Protein AF-A0A640YB71-F1 (afdb_monomer)

Sequence (95 aa):
MSPGPGVAGLGIDLIEIDRVERALERRPRLAGRLFRPGELA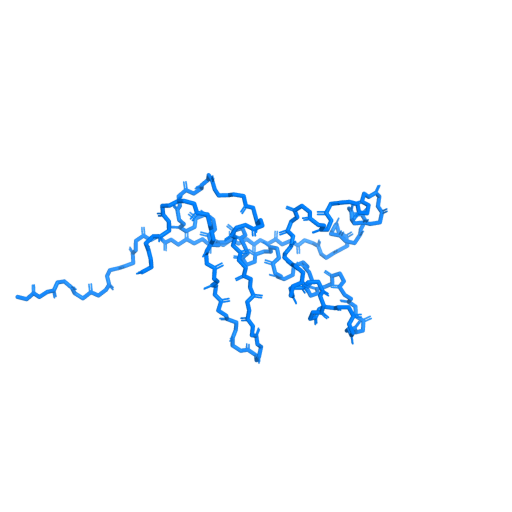ACAGRARPARHLAARFAAKEAAIKALGGGFPPRDVEVVGSPAPRLRLHGRGVFV

Mean predicted aligned error: 5.05 Å

Structure (mmCIF, N/CA/C/O backbone):
data_AF-A0A640YB71-F1
#
_entry.id   AF-A0A640YB71-F1
#
loop_
_atom_site.group_PDB
_atom_site.id
_atom_site.type_symbol
_atom_site.label_atom_id
_atom_site.label_alt_id
_atom_site.label_comp_id
_atom_site.label_asym_id
_atom_site.label_entity_id
_atom_site.label_seq_id
_atom_site.pdbx_PDB_ins_code
_atom_site.Cartn_x
_atom_site.Cartn_y
_atom_site.Cartn_z
_atom_site.occupancy
_atom_site.B_iso_or_equiv
_atom_site.auth_seq_id
_atom_site.auth_comp_id
_atom_site.auth_asym_id
_atom_site.auth_atom_id
_atom_site.pdbx_PDB_model_num
ATOM 1 N N . MET A 1 1 ? 20.908 -18.762 -27.577 1.00 47.19 1 MET A N 1
ATOM 2 C CA . MET A 1 1 ? 20.824 -18.564 -26.115 1.00 47.19 1 MET A CA 1
ATOM 3 C C . MET A 1 1 ? 19.756 -17.518 -25.865 1.00 47.19 1 MET A C 1
ATOM 5 O O . MET A 1 1 ? 19.963 -16.378 -26.258 1.00 47.19 1 MET A O 1
ATOM 9 N N . SER A 1 2 ? 18.602 -17.890 -25.312 1.00 51.53 2 SER A N 1
ATOM 10 C CA . SER A 1 2 ? 17.656 -16.884 -24.814 1.00 51.53 2 SER A CA 1
ATOM 11 C C . SER A 1 2 ? 18.298 -16.209 -23.600 1.00 51.53 2 SER A C 1
ATOM 13 O O . SER A 1 2 ? 18.867 -16.934 -22.778 1.00 51.53 2 SER A O 1
ATOM 15 N N . PRO A 1 3 ? 18.283 -14.871 -23.477 1.00 59.19 3 PRO A N 1
ATOM 16 C CA . PRO A 1 3 ? 18.763 -14.233 -22.262 1.00 59.19 3 PRO A CA 1
ATOM 17 C C . PRO A 1 3 ? 17.975 -14.816 -21.082 1.00 59.19 3 PRO A C 1
ATOM 19 O O . PRO A 1 3 ? 16.748 -14.917 -21.143 1.00 59.19 3 PRO A O 1
ATOM 22 N N . GLY A 1 4 ? 18.680 -15.267 -20.040 1.00 61.12 4 GLY A N 1
ATOM 23 C CA . GLY A 1 4 ? 18.038 -15.615 -18.771 1.00 61.12 4 GLY A CA 1
ATOM 24 C C . GLY A 1 4 ? 17.243 -14.411 -18.251 1.00 61.12 4 GLY A C 1
ATOM 25 O O . GLY A 1 4 ? 17.528 -13.287 -18.672 1.00 61.12 4 GLY A O 1
ATOM 26 N N . PRO A 1 5 ? 16.239 -14.608 -17.380 1.00 67.31 5 PRO A N 1
ATOM 27 C CA . PRO A 1 5 ? 15.388 -13.513 -16.931 1.00 67.31 5 PRO A CA 1
ATOM 28 C C . PRO A 1 5 ? 16.252 -12.434 -16.269 1.00 67.31 5 PRO A C 1
ATOM 30 O O . PRO A 1 5 ? 16.784 -12.622 -15.176 1.00 67.31 5 PRO A O 1
ATOM 33 N N . GLY A 1 6 ? 16.448 -11.326 -16.980 1.00 80.25 6 GLY A N 1
ATOM 34 C CA . GLY A 1 6 ? 17.181 -10.171 -16.487 1.00 80.25 6 GLY A CA 1
ATOM 35 C C . GLY A 1 6 ? 16.335 -9.405 -15.478 1.00 80.25 6 GLY A C 1
ATOM 36 O O . GLY A 1 6 ? 15.109 -9.363 -15.576 1.00 80.25 6 GLY A O 1
ATOM 37 N N . VAL A 1 7 ? 16.987 -8.776 -14.504 1.00 87.25 7 VAL A N 1
ATOM 38 C CA . VAL A 1 7 ? 16.310 -7.865 -13.576 1.00 87.25 7 VAL A CA 1
ATOM 39 C C . VAL A 1 7 ? 16.098 -6.530 -14.290 1.00 87.25 7 VAL A C 1
ATOM 41 O O . VAL A 1 7 ? 17.059 -5.814 -14.550 1.00 87.25 7 VAL A O 1
ATOM 44 N N . ALA A 1 8 ? 14.844 -6.205 -14.617 1.00 88.56 8 ALA A N 1
ATOM 45 C CA . ALA A 1 8 ? 14.489 -4.960 -15.308 1.00 88.56 8 ALA A CA 1
ATOM 46 C C . ALA A 1 8 ? 14.457 -3.729 -14.380 1.00 88.56 8 ALA A C 1
ATOM 48 O O . ALA A 1 8 ? 14.605 -2.603 -14.847 1.00 88.56 8 ALA A O 1
ATOM 49 N N . GLY A 1 9 ? 14.283 -3.932 -13.070 1.00 93.00 9 GLY A N 1
ATOM 50 C CA . GLY A 1 9 ? 14.228 -2.857 -12.083 1.00 93.00 9 GLY A CA 1
ATOM 51 C C . GLY A 1 9 ? 14.124 -3.366 -10.646 1.00 93.00 9 GLY A C 1
ATOM 52 O O . GLY A 1 9 ? 13.813 -4.533 -10.401 1.00 93.00 9 GLY A O 1
ATOM 53 N N . LEU A 1 10 ? 14.395 -2.476 -9.690 1.00 96.00 10 LEU A N 1
ATOM 54 C CA . LEU A 1 10 ? 14.321 -2.724 -8.249 1.00 96.00 10 LEU A CA 1
ATOM 55 C C . LEU A 1 10 ? 13.583 -1.566 -7.574 1.00 96.00 10 LEU A C 1
ATOM 57 O O . LEU A 1 10 ? 13.768 -0.409 -7.945 1.00 96.00 10 LEU A O 1
ATOM 61 N N . GLY A 1 11 ? 12.791 -1.865 -6.546 1.00 96.62 11 GLY A N 1
ATOM 62 C CA . GLY A 1 11 ? 12.133 -0.843 -5.746 1.00 96.62 11 GLY A CA 1
ATOM 63 C C . GLY A 1 11 ? 12.020 -1.232 -4.280 1.00 96.62 11 GLY A C 1
ATOM 64 O O . GLY A 1 11 ? 11.858 -2.400 -3.931 1.00 96.62 11 GLY A O 1
ATOM 65 N N . ILE A 1 12 ? 12.122 -0.218 -3.424 1.00 97.94 12 ILE A N 1
ATOM 66 C CA . ILE A 1 12 ? 12.004 -0.318 -1.971 1.00 97.94 12 ILE A CA 1
ATOM 67 C C . ILE A 1 12 ? 11.103 0.807 -1.468 1.00 97.94 12 ILE A C 1
ATOM 69 O O . ILE A 1 12 ? 11.107 1.920 -2.006 1.00 97.94 12 ILE A O 1
ATOM 73 N N . ASP A 1 13 ? 10.321 0.522 -0.435 1.00 98.00 13 ASP A N 1
ATOM 74 C CA . ASP A 1 13 ? 9.506 1.521 0.238 1.00 98.00 13 ASP A CA 1
ATOM 75 C C . ASP A 1 13 ? 9.414 1.231 1.737 1.00 98.00 13 ASP A C 1
ATOM 77 O O . ASP A 1 13 ? 9.411 0.073 2.160 1.00 98.00 13 ASP A O 1
ATOM 81 N N . LEU A 1 14 ? 9.357 2.299 2.529 1.00 97.81 14 LEU A N 1
ATOM 82 C CA . LEU A 1 14 ? 9.203 2.250 3.976 1.00 97.81 14 LEU A CA 1
ATOM 83 C C . LEU A 1 14 ? 8.027 3.136 4.364 1.00 97.81 14 LEU A C 1
ATOM 85 O O . LEU A 1 14 ? 7.955 4.298 3.961 1.00 97.81 14 LEU A O 1
ATOM 89 N N . ILE A 1 15 ? 7.144 2.606 5.208 1.00 96.44 15 ILE A N 1
ATOM 90 C CA . ILE A 1 15 ? 5.976 3.341 5.671 1.00 96.44 15 ILE A CA 1
ATOM 91 C C . ILE A 1 15 ? 5.764 3.203 7.175 1.00 96.44 15 ILE A C 1
ATOM 93 O O . ILE A 1 15 ? 5.885 2.126 7.758 1.00 96.44 15 ILE A O 1
ATOM 97 N N . GLU A 1 16 ? 5.397 4.317 7.797 1.00 98.00 16 GLU A N 1
ATOM 98 C CA . GLU A 1 16 ? 4.956 4.371 9.185 1.00 98.00 16 GLU A CA 1
ATOM 99 C C . GLU A 1 16 ? 3.500 3.894 9.280 1.00 98.00 16 GLU A C 1
ATOM 101 O O . GLU A 1 16 ? 2.607 4.452 8.634 1.00 98.00 16 GLU A O 1
ATOM 106 N N . ILE A 1 17 ? 3.245 2.869 10.098 1.00 98.00 17 ILE A N 1
ATOM 107 C CA . ILE A 1 17 ? 1.901 2.293 10.265 1.00 98.00 17 ILE A CA 1
ATOM 108 C C . ILE A 1 17 ? 0.921 3.354 10.778 1.00 98.00 17 ILE A C 1
ATOM 110 O O . ILE A 1 17 ? -0.176 3.487 10.236 1.00 98.00 17 ILE A O 1
ATOM 114 N N . ASP A 1 18 ? 1.335 4.149 11.763 1.00 97.62 18 ASP A N 1
ATOM 115 C CA . ASP A 1 18 ? 0.464 5.140 12.398 1.00 97.62 18 ASP A CA 1
ATOM 116 C C . ASP A 1 18 ? 0.090 6.263 11.418 1.00 97.62 18 ASP A C 1
ATOM 118 O O . ASP A 1 18 ? -1.010 6.812 11.466 1.00 97.62 18 ASP A O 1
ATOM 122 N N . ARG A 1 19 ? 0.962 6.571 10.447 1.00 96.88 19 ARG A N 1
ATOM 123 C CA . ARG A 1 19 ? 0.641 7.502 9.357 1.00 96.88 19 ARG A CA 1
ATOM 124 C C . ARG A 1 19 ? -0.471 6.959 8.460 1.00 96.88 19 ARG A C 1
ATOM 126 O O . ARG A 1 19 ? -1.320 7.740 8.028 1.00 96.88 19 ARG A O 1
ATOM 133 N N . VAL A 1 20 ? -0.471 5.657 8.169 1.00 96.75 20 VAL A N 1
ATOM 134 C CA . VAL A 1 20 ? -1.537 5.005 7.388 1.00 96.75 20 VAL A CA 1
ATOM 135 C C . VAL A 1 20 ? -2.840 5.006 8.172 1.00 96.75 20 VAL A C 1
ATOM 137 O O . VAL A 1 20 ? -3.868 5.390 7.623 1.00 96.75 20 VAL A O 1
ATOM 140 N N . GLU A 1 21 ? -2.789 4.650 9.452 1.00 96.44 21 GLU A N 1
ATOM 141 C CA . GLU A 1 21 ? -3.943 4.646 10.355 1.00 96.44 21 GLU A CA 1
ATOM 142 C C . GLU A 1 21 ? -4.615 6.027 10.404 1.00 96.44 21 GLU A C 1
ATOM 144 O O . GLU A 1 21 ? -5.743 6.174 9.926 1.00 96.44 21 GLU A O 1
ATOM 149 N N . ARG A 1 22 ? -3.862 7.075 10.775 1.00 97.88 22 ARG A N 1
ATOM 150 C CA . ARG A 1 22 ? -4.347 8.468 10.783 1.00 97.88 22 ARG A CA 1
ATOM 151 C C . ARG A 1 22 ? -4.884 8.917 9.421 1.00 97.88 22 ARG A C 1
ATOM 153 O O . ARG A 1 22 ? -5.836 9.694 9.329 1.00 97.88 22 ARG A O 1
ATOM 160 N N . ALA A 1 23 ? -4.254 8.488 8.325 1.00 97.31 23 ALA A N 1
ATOM 161 C CA . ALA A 1 23 ? -4.684 8.865 6.981 1.00 97.31 23 ALA A CA 1
ATOM 162 C C . ALA A 1 23 ? -6.017 8.220 6.578 1.00 97.31 23 ALA A C 1
ATOM 164 O O . ALA A 1 23 ? -6.804 8.880 5.891 1.00 97.31 23 ALA A O 1
ATOM 165 N N . LEU A 1 24 ? -6.248 6.965 6.973 1.00 95.81 24 LEU A N 1
ATOM 166 C CA . LEU A 1 24 ? -7.480 6.228 6.695 1.00 95.81 24 LEU A CA 1
ATOM 167 C C . LEU A 1 24 ? -8.630 6.703 7.586 1.00 95.81 24 LEU A C 1
ATOM 169 O O . LEU A 1 24 ? -9.732 6.888 7.076 1.00 95.81 24 LEU A O 1
ATOM 173 N N . GLU A 1 25 ? -8.361 6.997 8.858 1.00 95.88 25 GLU A N 1
ATOM 174 C CA . GLU A 1 25 ? -9.329 7.604 9.781 1.00 95.88 25 GLU A CA 1
ATOM 175 C C . GLU A 1 25 ? -9.796 8.972 9.278 1.00 95.88 25 GLU A C 1
ATOM 177 O O . GLU A 1 25 ? -10.990 9.221 9.123 1.00 95.88 25 GLU A O 1
ATOM 182 N N . ARG A 1 26 ? -8.847 9.850 8.926 1.00 98.06 26 ARG A N 1
ATOM 183 C CA . ARG A 1 26 ? -9.153 11.200 8.431 1.00 98.06 26 ARG A CA 1
ATOM 184 C C . ARG A 1 26 ? -9.866 11.193 7.078 1.00 98.06 26 ARG A C 1
ATOM 186 O O . ARG A 1 26 ? -10.567 12.147 6.745 1.00 98.06 26 ARG A O 1
ATOM 193 N N . ARG A 1 27 ? -9.637 10.175 6.241 1.00 97.62 27 ARG A N 1
ATOM 194 C CA . ARG A 1 27 ? -10.191 10.089 4.879 1.00 97.62 27 ARG A CA 1
ATOM 195 C C . ARG A 1 27 ? -10.667 8.665 4.576 1.00 97.62 27 ARG A C 1
ATOM 197 O O . ARG A 1 27 ? -10.002 7.970 3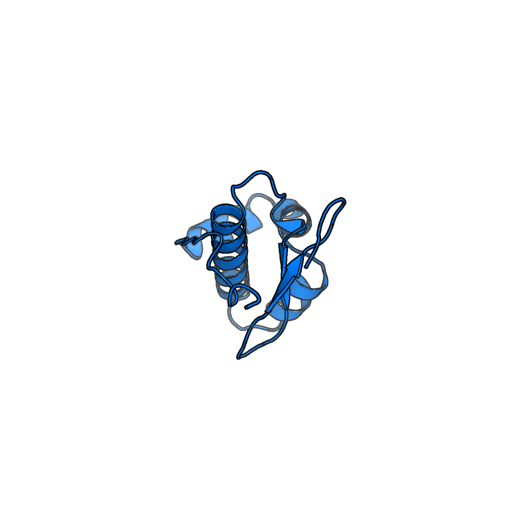.808 1.00 97.62 27 ARG A O 1
ATOM 204 N N . PRO A 1 28 ? -11.855 8.250 5.044 1.00 92.19 28 PRO A N 1
ATOM 205 C CA . PRO A 1 28 ? -12.331 6.871 4.877 1.00 92.19 28 PRO A CA 1
ATOM 206 C C . PRO A 1 28 ? -12.392 6.398 3.414 1.00 92.19 28 PRO A C 1
ATOM 208 O O . PRO A 1 28 ? -12.070 5.255 3.094 1.00 92.19 28 PRO A O 1
ATOM 211 N N . ARG A 1 29 ? -12.708 7.307 2.477 1.00 95.94 29 ARG A N 1
ATOM 212 C CA . ARG A 1 29 ? -12.736 7.017 1.028 1.00 95.94 29 ARG A CA 1
ATOM 213 C C . ARG A 1 29 ? -11.356 6.710 0.429 1.00 95.94 29 ARG A C 1
ATOM 215 O O . ARG A 1 29 ? -11.282 6.198 -0.685 1.00 95.94 29 ARG A O 1
ATOM 222 N N . LEU A 1 30 ? -10.265 7.025 1.132 1.00 97.00 30 LEU A N 1
ATOM 223 C CA . LEU A 1 30 ? -8.902 6.754 0.673 1.00 97.00 30 LEU A CA 1
ATOM 224 C C . LEU A 1 30 ? -8.655 5.252 0.516 1.00 97.00 30 LEU A C 1
ATOM 226 O O . LEU A 1 30 ? -8.022 4.852 -0.457 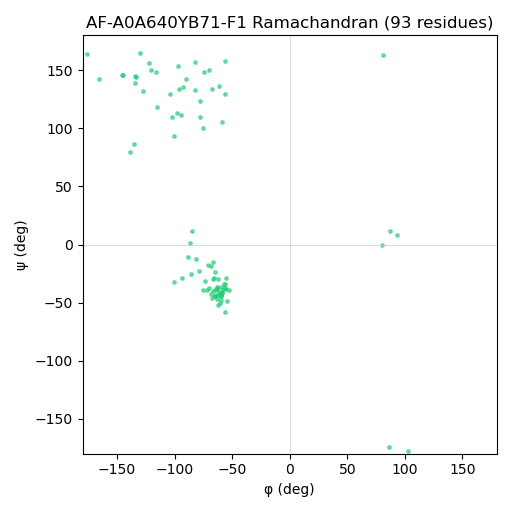1.00 97.00 30 LEU A O 1
ATOM 230 N N . ALA A 1 31 ? -9.209 4.422 1.405 1.00 96.44 31 ALA A N 1
ATOM 231 C CA . ALA A 1 31 ? -9.035 2.973 1.351 1.00 96.44 31 ALA A CA 1
ATOM 232 C C . ALA A 1 31 ? -9.444 2.399 -0.019 1.00 96.44 31 ALA A C 1
ATOM 234 O O . ALA A 1 31 ? -8.660 1.705 -0.662 1.00 96.44 31 ALA A O 1
ATOM 235 N N . GLY A 1 32 ? -10.625 2.775 -0.521 1.00 96.38 32 GLY A N 1
ATOM 236 C CA . GLY A 1 32 ? -11.124 2.319 -1.823 1.00 96.38 32 GLY A CA 1
ATOM 237 C C . GLY A 1 32 ? -10.351 2.862 -3.032 1.00 96.38 32 GLY A C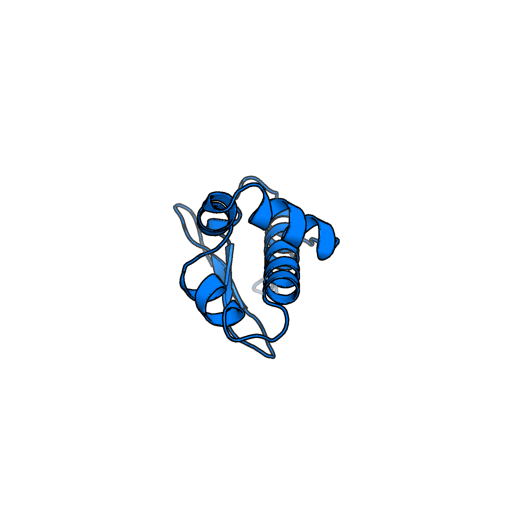 1
ATOM 238 O O . GLY A 1 32 ? -10.441 2.289 -4.117 1.00 96.38 32 GLY A O 1
ATOM 239 N N . ARG A 1 33 ? -9.577 3.944 -2.855 1.00 96.44 33 ARG A N 1
ATOM 240 C CA . ARG A 1 33 ? -8.697 4.513 -3.891 1.00 96.44 33 ARG A CA 1
ATOM 241 C C . ARG A 1 33 ? -7.323 3.849 -3.942 1.00 96.44 33 ARG A C 1
ATOM 243 O O . ARG A 1 33 ? -6.697 3.905 -4.992 1.00 96.44 33 ARG A O 1
ATOM 250 N N . LEU A 1 34 ? -6.851 3.267 -2.838 1.00 97.38 34 LEU A N 1
ATOM 251 C CA . LEU A 1 34 ? -5.513 2.665 -2.735 1.00 97.38 34 LEU A CA 1
ATOM 252 C C . LEU A 1 34 ? -5.531 1.137 -2.861 1.00 97.38 34 LEU A C 1
ATOM 254 O O . LEU A 1 34 ? -4.587 0.538 -3.379 1.00 97.38 34 LEU A O 1
ATOM 258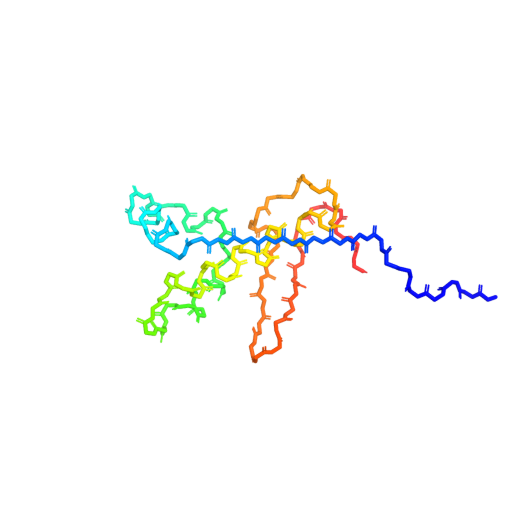 N N . PHE A 1 35 ? -6.603 0.503 -2.388 1.00 97.88 35 PHE A N 1
ATOM 259 C CA . PHE A 1 35 ? -6.694 -0.946 -2.247 1.00 97.88 35 PHE A CA 1
ATOM 260 C C . PHE A 1 35 ? -7.850 -1.518 -3.067 1.00 97.88 35 PHE A C 1
ATOM 262 O O . PHE A 1 35 ? -8.882 -0.870 -3.282 1.00 97.88 35 PHE A O 1
ATOM 269 N N . ARG A 1 36 ? -7.685 -2.762 -3.517 1.00 97.38 36 ARG A N 1
ATOM 270 C CA . ARG A 1 36 ? -8.767 -3.552 -4.106 1.00 97.38 36 ARG A CA 1
ATOM 271 C C . ARG A 1 36 ? -9.626 -4.202 -3.018 1.00 97.38 36 ARG A C 1
ATOM 273 O O . ARG A 1 36 ? -9.140 -4.421 -1.907 1.00 97.38 36 ARG A O 1
ATOM 280 N N . PRO A 1 37 ? -10.892 -4.552 -3.322 1.00 96.94 37 PRO A N 1
ATOM 281 C CA . PRO A 1 37 ? -11.790 -5.169 -2.345 1.00 96.94 37 PRO A CA 1
ATOM 282 C C . PRO A 1 37 ? -11.207 -6.415 -1.664 1.00 96.94 37 PRO A C 1
ATOM 284 O O . PRO A 1 37 ? -11.356 -6.563 -0.454 1.00 96.94 37 PRO A O 1
ATOM 287 N N . GLY A 1 38 ? -10.479 -7.263 -2.402 1.00 95.88 38 GLY A N 1
ATOM 288 C CA . GLY A 1 38 ? -9.832 -8.456 -1.843 1.00 95.88 38 GLY A CA 1
ATOM 289 C C . GLY A 1 38 ? -8.754 -8.138 -0.801 1.00 95.88 38 GLY A C 1
ATOM 290 O O . GLY A 1 38 ? -8.651 -8.820 0.218 1.00 95.88 38 GLY A O 1
ATOM 291 N N . GLU A 1 39 ? -7.991 -7.061 -0.999 1.00 97.44 39 GLU A N 1
ATOM 292 C CA . GLU A 1 39 ? -6.971 -6.607 -0.046 1.00 97.44 39 GLU A CA 1
ATOM 293 C C . GLU A 1 39 ? -7.602 -6.073 1.240 1.00 97.44 39 GLU A C 1
ATOM 295 O O . GLU A 1 39 ? -7.132 -6.384 2.334 1.00 97.44 39 GLU A O 1
ATOM 300 N N . LEU A 1 40 ? -8.684 -5.298 1.113 1.00 97.31 40 LEU A N 1
ATOM 301 C CA . LEU A 1 40 ? -9.433 -4.778 2.257 1.00 97.31 40 LEU A CA 1
ATOM 302 C C . LEU A 1 40 ? -10.050 -5.921 3.069 1.00 97.31 40 LEU A C 1
ATOM 304 O O . LEU A 1 40 ? -9.869 -5.970 4.286 1.00 97.31 40 LEU A O 1
ATOM 308 N N . ALA A 1 41 ? -10.698 -6.878 2.399 1.00 96.12 41 ALA A N 1
ATOM 309 C CA . ALA A 1 41 ? -11.296 -8.045 3.042 1.00 96.12 41 ALA A CA 1
ATOM 310 C C . ALA A 1 41 ? -10.251 -8.895 3.789 1.00 96.12 41 ALA A C 1
ATOM 312 O O . ALA A 1 41 ? -10.469 -9.280 4.936 1.00 96.12 41 ALA A O 1
ATOM 313 N N . ALA A 1 42 ? -9.077 -9.120 3.189 1.00 93.81 42 ALA A N 1
ATOM 314 C CA . ALA A 1 42 ? -7.995 -9.885 3.813 1.00 93.81 42 ALA A CA 1
ATOM 315 C C . ALA A 1 42 ? -7.400 -9.214 5.070 1.00 93.81 42 ALA A C 1
ATOM 317 O O . ALA A 1 42 ? -6.796 -9.893 5.910 1.00 93.81 42 ALA A O 1
ATOM 318 N N . CYS A 1 43 ? -7.533 -7.890 5.190 1.00 95.06 43 CYS A N 1
ATOM 319 C CA . CYS A 1 43 ? -7.050 -7.110 6.330 1.00 95.06 43 CYS A CA 1
ATOM 320 C C . CYS A 1 43 ? -8.112 -6.901 7.414 1.00 95.06 43 CYS A C 1
ATOM 322 O O . CYS A 1 43 ? -7.741 -6.769 8.578 1.00 95.06 43 CYS A O 1
ATOM 324 N N . ALA A 1 44 ? -9.399 -6.866 7.055 1.00 93.06 44 ALA A N 1
ATOM 325 C CA . ALA A 1 44 ? -10.488 -6.504 7.963 1.00 93.06 44 ALA A CA 1
ATOM 326 C C . ALA A 1 44 ? -10.589 -7.421 9.196 1.00 93.06 44 ALA A C 1
ATOM 328 O O . ALA A 1 44 ? -10.845 -6.939 10.291 1.00 93.06 44 ALA A O 1
ATOM 329 N N . GLY A 1 45 ? -10.323 -8.724 9.043 1.00 87.50 45 GLY A N 1
ATOM 330 C CA . GLY A 1 45 ? -10.366 -9.700 10.143 1.00 87.50 45 GLY A CA 1
ATOM 331 C C . GLY A 1 45 ? -9.087 -9.800 10.986 1.00 87.50 45 GLY A C 1
ATOM 332 O O . GLY A 1 45 ? -8.913 -10.774 11.715 1.00 87.50 45 GLY A O 1
ATOM 333 N N . ARG A 1 46 ? -8.134 -8.872 10.843 1.00 91.69 46 ARG A N 1
ATOM 334 C CA . ARG A 1 46 ? -6.852 -8.911 11.566 1.00 91.69 46 ARG A CA 1
ATOM 335 C C . ARG A 1 46 ? -6.891 -8.034 12.811 1.00 91.69 46 ARG A C 1
ATOM 337 O O . ARG A 1 46 ? -7.567 -7.018 12.823 1.00 91.69 46 ARG A O 1
ATOM 344 N N . ALA A 1 47 ? -6.074 -8.378 13.809 1.00 92.19 47 ALA A N 1
ATOM 345 C CA . ALA A 1 47 ? -5.994 -7.639 15.073 1.00 92.19 47 ALA A CA 1
ATOM 346 C C . ALA A 1 47 ? -5.661 -6.144 14.894 1.00 92.19 47 ALA A C 1
ATOM 348 O O . ALA A 1 47 ? -6.163 -5.312 15.639 1.00 92.19 47 ALA A O 1
ATOM 349 N N . ARG A 1 48 ? -4.839 -5.791 13.892 1.00 94.00 48 ARG A N 1
ATOM 350 C CA . ARG A 1 48 ? -4.548 -4.393 13.530 1.00 94.00 48 ARG A CA 1
ATOM 351 C C . ARG A 1 48 ? -4.596 -4.205 12.010 1.00 94.00 48 ARG A C 1
ATOM 353 O O . ARG A 1 48 ? -3.550 -4.300 11.360 1.00 94.00 48 ARG A O 1
ATOM 360 N N . PRO A 1 49 ? -5.775 -3.945 11.412 1.00 95.38 49 PRO A N 1
ATOM 361 C CA . PRO A 1 49 ? -5.932 -3.862 9.958 1.00 95.38 49 PRO A CA 1
ATOM 362 C C . PRO A 1 49 ? -4.991 -2.840 9.304 1.00 95.38 49 PRO A C 1
ATOM 364 O O . PRO A 1 49 ? -4.400 -3.132 8.263 1.00 95.38 49 PRO A O 1
ATOM 367 N N . ALA A 1 50 ? -4.762 -1.691 9.953 1.00 95.44 50 ALA A N 1
ATOM 368 C CA . ALA A 1 50 ? -3.866 -0.642 9.463 1.00 95.44 50 ALA A CA 1
ATOM 369 C C . ALA A 1 50 ? -2.425 -1.134 9.236 1.00 95.44 50 ALA A C 1
ATOM 371 O O . ALA A 1 50 ? -1.826 -0.799 8.218 1.00 95.44 50 ALA A O 1
ATOM 372 N N . ARG A 1 51 ? -1.887 -2.007 10.102 1.00 97.06 51 ARG A N 1
ATOM 373 C CA . ARG A 1 51 ? -0.551 -2.614 9.925 1.00 97.06 51 ARG A CA 1
ATOM 374 C C . ARG A 1 51 ? -0.469 -3.446 8.645 1.00 97.06 51 ARG A C 1
ATOM 376 O O . ARG A 1 51 ? 0.513 -3.372 7.912 1.00 97.06 51 ARG A O 1
ATOM 383 N N . HIS A 1 52 ? -1.501 -4.238 8.369 1.00 96.69 52 HIS A N 1
ATOM 384 C CA . HIS A 1 52 ? -1.545 -5.094 7.183 1.00 96.69 52 HIS A CA 1
ATOM 3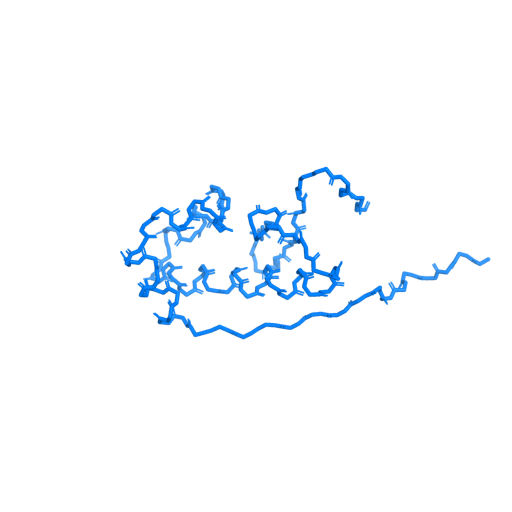85 C C . HIS A 1 52 ? -1.794 -4.303 5.895 1.00 96.69 52 HIS A C 1
ATOM 387 O O . HIS A 1 52 ? -1.300 -4.696 4.836 1.00 96.69 52 HIS A O 1
ATOM 393 N N . LEU A 1 53 ? -2.536 -3.197 5.977 1.00 97.56 53 LEU A N 1
ATOM 394 C CA . LEU A 1 53 ? -2.723 -2.263 4.867 1.00 97.56 53 LEU A CA 1
ATOM 395 C C . LEU A 1 53 ? -1.452 -1.456 4.591 1.00 97.56 53 LEU A C 1
ATOM 397 O O . LEU A 1 53 ? -1.093 -1.291 3.430 1.00 97.56 53 LEU A O 1
ATOM 401 N N . ALA A 1 54 ? -0.730 -1.035 5.630 1.00 97.94 54 ALA A N 1
ATOM 402 C CA . ALA A 1 54 ? 0.559 -0.364 5.504 1.00 97.94 54 ALA A CA 1
ATOM 403 C C . ALA A 1 54 ? 1.584 -1.248 4.778 1.00 97.94 54 ALA A C 1
ATOM 405 O O . ALA A 1 54 ? 2.174 -0.815 3.794 1.00 97.94 54 ALA A O 1
ATOM 406 N N . ALA A 1 55 ? 1.716 -2.519 5.175 1.00 97.12 55 ALA A N 1
ATOM 407 C CA . ALA A 1 55 ? 2.602 -3.467 4.494 1.00 97.12 55 ALA A CA 1
ATOM 408 C C . ALA A 1 55 ? 2.245 -3.651 3.006 1.00 97.12 55 ALA A C 1
ATOM 410 O O . ALA A 1 55 ? 3.127 -3.689 2.151 1.00 97.12 55 ALA A O 1
ATOM 411 N N . ARG A 1 56 ? 0.948 -3.726 2.677 1.00 97.81 56 ARG A N 1
ATO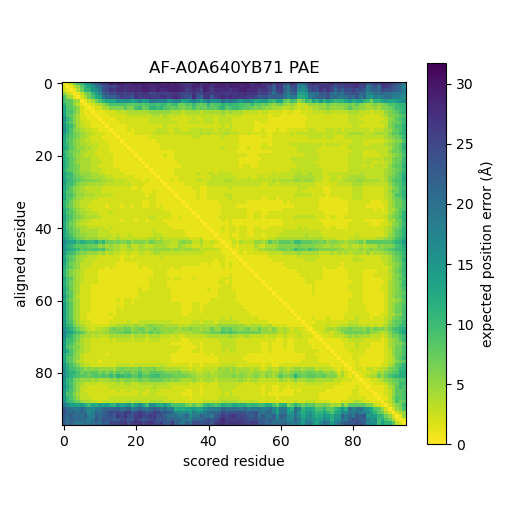M 412 C CA . ARG A 1 56 ? 0.493 -3.812 1.280 1.00 97.81 56 ARG A CA 1
ATOM 413 C C . ARG A 1 56 ? 0.777 -2.538 0.505 1.00 97.81 56 ARG A C 1
ATOM 415 O O . ARG A 1 56 ? 1.169 -2.619 -0.650 1.00 97.81 56 ARG A O 1
ATOM 422 N N . PHE A 1 57 ? 0.589 -1.378 1.124 1.00 98.25 57 PHE A N 1
ATOM 423 C CA . PHE A 1 57 ? 0.888 -0.107 0.483 1.00 98.25 57 PHE A CA 1
ATOM 424 C C . PHE A 1 57 ? 2.385 0.043 0.195 1.00 98.25 57 PHE A C 1
ATOM 426 O O . PHE A 1 57 ? 2.741 0.358 -0.933 1.00 98.25 57 PHE A O 1
ATOM 433 N N . ALA A 1 58 ? 3.255 -0.314 1.143 1.00 98.31 58 ALA A N 1
ATOM 434 C CA . ALA A 1 58 ? 4.699 -0.349 0.907 1.00 98.31 58 ALA A CA 1
ATOM 435 C C . ALA A 1 58 ? 5.077 -1.315 -0.231 1.00 98.31 58 ALA A C 1
ATOM 437 O O . ALA A 1 58 ? 5.870 -0.970 -1.101 1.00 98.31 58 ALA A O 1
ATOM 438 N N . ALA A 1 59 ? 4.467 -2.505 -0.287 1.00 98.00 59 ALA A N 1
ATOM 439 C CA . ALA A 1 59 ? 4.699 -3.447 -1.383 1.00 98.00 59 ALA A CA 1
ATOM 440 C C . ALA A 1 59 ? 4.248 -2.893 -2.749 1.00 98.00 59 ALA A C 1
ATOM 442 O O . ALA A 1 59 ? 4.934 -3.101 -3.749 1.00 98.00 59 ALA A O 1
ATOM 443 N N . LYS A 1 60 ? 3.125 -2.162 -2.796 1.00 97.94 60 LYS A N 1
ATOM 444 C CA . LYS A 1 60 ? 2.660 -1.474 -4.010 1.00 97.94 60 LYS A CA 1
ATOM 445 C C . LYS A 1 60 ? 3.664 -0.420 -4.457 1.00 97.94 60 LYS A C 1
ATOM 447 O O . LYS A 1 60 ? 4.099 -0.462 -5.597 1.00 97.94 60 LYS A O 1
ATOM 452 N N . GLU A 1 61 ? 4.074 0.476 -3.568 1.00 98.06 61 GLU A N 1
ATOM 453 C CA . GLU A 1 61 ? 5.038 1.539 -3.881 1.00 98.06 61 GLU A CA 1
ATOM 454 C C . GLU A 1 61 ? 6.401 0.972 -4.309 1.00 98.06 61 GLU A C 1
ATOM 456 O O . GLU A 1 61 ? 6.986 1.432 -5.289 1.00 98.06 61 GLU A O 1
ATOM 461 N N . ALA A 1 62 ? 6.883 -0.081 -3.641 1.00 98.38 62 ALA A N 1
ATOM 462 C CA . ALA A 1 62 ? 8.099 -0.786 -4.038 1.00 98.38 62 ALA A CA 1
ATOM 463 C C . ALA A 1 62 ? 7.981 -1.363 -5.461 1.00 98.38 62 ALA A C 1
ATOM 465 O O . ALA A 1 62 ? 8.883 -1.179 -6.276 1.00 98.38 62 ALA A O 1
ATOM 466 N N . ALA A 1 63 ? 6.854 -1.993 -5.798 1.00 96.94 63 ALA A N 1
ATOM 467 C CA . ALA A 1 63 ? 6.610 -2.497 -7.147 1.00 96.94 63 ALA A CA 1
ATOM 468 C C . ALA A 1 63 ? 6.528 -1.371 -8.186 1.00 96.94 63 ALA A C 1
ATOM 470 O O . ALA A 1 63 ? 7.146 -1.462 -9.240 1.00 96.94 63 ALA A O 1
ATOM 471 N N . ILE A 1 64 ? 5.813 -0.286 -7.879 1.00 96.19 64 ILE A N 1
ATOM 472 C CA . ILE A 1 64 ? 5.667 0.872 -8.769 1.00 96.19 64 ILE A CA 1
ATOM 473 C C . ILE A 1 64 ? 7.038 1.471 -9.095 1.00 96.19 64 ILE A C 1
ATOM 475 O O . ILE A 1 64 ? 7.307 1.773 -10.254 1.00 96.19 64 ILE A O 1
ATOM 479 N N . LYS A 1 65 ? 7.931 1.585 -8.105 1.00 95.88 65 LYS A N 1
ATOM 480 C CA . LYS A 1 65 ? 9.313 2.044 -8.317 1.00 95.88 65 LYS A CA 1
ATOM 481 C C . LYS A 1 65 ? 10.110 1.081 -9.197 1.00 95.88 65 LYS A C 1
ATOM 483 O O . LYS A 1 65 ? 10.781 1.534 -10.118 1.00 95.88 65 LYS A O 1
ATOM 488 N N . ALA A 1 66 ? 9.992 -0.229 -8.963 1.00 96.12 66 ALA A N 1
ATOM 489 C CA . ALA A 1 66 ? 10.653 -1.242 -9.789 1.00 96.12 66 ALA A CA 1
ATOM 490 C C . ALA A 1 66 ? 10.170 -1.227 -11.252 1.00 96.12 66 ALA A C 1
ATOM 492 O O . ALA A 1 66 ? 10.941 -1.545 -12.151 1.00 96.12 66 ALA A O 1
ATOM 493 N N . LEU A 1 67 ? 8.913 -0.836 -11.488 1.00 92.81 67 LEU A N 1
ATOM 494 C CA . LEU A 1 67 ? 8.290 -0.743 -12.812 1.00 92.81 67 LEU A CA 1
ATOM 495 C C . LEU A 1 67 ? 8.524 0.608 -13.519 1.00 92.81 67 LEU A C 1
ATOM 497 O O . LEU A 1 67 ? 8.014 0.806 -14.618 1.00 92.81 67 LEU A O 1
ATOM 501 N N . GLY A 1 68 ? 9.268 1.541 -12.913 1.00 92.00 68 GLY A N 1
ATOM 502 C CA . GLY A 1 68 ? 9.549 2.858 -13.501 1.00 92.00 68 GLY A CA 1
ATOM 503 C C . GLY A 1 68 ? 8.498 3.945 -13.221 1.00 92.00 68 GLY A C 1
ATOM 504 O O . GLY A 1 68 ? 8.566 5.022 -13.809 1.00 92.00 68 GLY A O 1
ATOM 505 N N . GLY A 1 69 ? 7.559 3.715 -12.298 1.00 91.12 69 GLY A N 1
ATOM 506 C CA . GLY A 1 69 ? 6.557 4.698 -11.873 1.00 91.12 69 GLY A CA 1
ATOM 507 C C . GLY A 1 69 ? 5.293 4.746 -12.741 1.00 91.12 69 GLY A C 1
ATOM 508 O O . GLY A 1 69 ? 5.079 3.918 -13.617 1.00 91.12 69 GLY A O 1
ATOM 509 N N . GLY A 1 70 ? 4.409 5.711 -12.466 1.00 87.00 70 GLY A N 1
ATOM 510 C CA . GLY A 1 70 ? 3.233 6.000 -13.308 1.00 87.00 70 GLY A CA 1
ATOM 511 C C . GLY A 1 70 ? 2.011 5.090 -13.120 1.00 87.00 70 GLY A C 1
ATOM 512 O O . GLY A 1 70 ? 0.983 5.317 -13.755 1.00 87.00 70 GLY A O 1
ATOM 513 N N . PHE A 1 71 ? 2.075 4.104 -12.226 1.00 90.69 71 PHE A N 1
ATOM 514 C CA . PHE A 1 71 ? 0.948 3.216 -11.933 1.00 90.69 71 PHE A CA 1
ATOM 515 C C . PHE A 1 71 ? 0.115 3.729 -10.750 1.00 90.69 71 PHE A C 1
ATOM 517 O O . PHE A 1 71 ? 0.672 4.079 -9.706 1.00 90.69 71 PHE A O 1
ATOM 524 N N . PRO A 1 72 ? -1.225 3.722 -10.845 1.00 94.38 72 PRO A N 1
ATOM 525 C CA . PRO A 1 72 ? -2.078 3.913 -9.681 1.00 94.38 72 PRO A CA 1
ATOM 526 C C . PRO A 1 72 ? -1.845 2.792 -8.651 1.00 94.38 72 PRO A C 1
ATOM 528 O O . PRO A 1 72 ? -1.873 1.618 -9.023 1.00 94.38 72 PRO A O 1
ATOM 531 N N . PRO A 1 73 ? -1.738 3.083 -7.339 1.00 95.75 73 PRO A N 1
ATOM 532 C CA . PRO A 1 73 ? -1.565 2.041 -6.318 1.00 95.75 73 PRO A CA 1
ATOM 533 C C . PRO A 1 73 ? -2.642 0.948 -6.335 1.00 95.75 73 PRO A C 1
ATOM 535 O O . PRO A 1 73 ? -2.386 -0.203 -5.991 1.00 95.75 73 PRO A O 1
ATOM 538 N N . ARG A 1 74 ? -3.860 1.280 -6.770 1.00 95.94 74 ARG A N 1
ATOM 539 C CA . ARG A 1 74 ? -4.974 0.327 -6.894 1.00 95.94 74 ARG A CA 1
ATOM 540 C C . ARG A 1 74 ? -4.802 -0.683 -8.034 1.00 95.94 74 ARG A C 1
ATOM 542 O O . ARG A 1 74 ? -5.483 -1.712 -8.032 1.00 95.94 74 ARG A O 1
ATOM 549 N N . ASP A 1 75 ? -3.918 -0.402 -8.984 1.00 95.75 75 ASP A N 1
ATOM 550 C CA . ASP A 1 75 ? -3.616 -1.285 -10.111 1.00 95.75 75 ASP A CA 1
ATOM 551 C C . ASP A 1 75 ? -2.513 -2.293 -9.800 1.00 95.75 75 ASP A C 1
ATOM 553 O O . ASP A 1 75 ? -2.372 -3.280 -10.514 1.00 95.75 75 ASP A O 1
ATOM 557 N N . VAL A 1 76 ? -1.815 -2.128 -8.679 1.00 96.62 76 VAL A N 1
ATOM 558 C CA . VAL A 1 76 ? -0.933 -3.147 -8.114 1.00 96.62 76 VAL A CA 1
ATOM 559 C C . VAL A 1 76 ? -1.664 -3.810 -6.953 1.00 96.62 76 VAL A C 1
ATOM 561 O O . VAL A 1 76 ? -1.889 -3.184 -5.928 1.00 96.62 76 VAL A O 1
ATOM 564 N N . GLU A 1 77 ? -2.086 -5.061 -7.083 1.00 97.62 77 GLU A N 1
ATOM 565 C CA . GLU A 1 77 ? -2.796 -5.787 -6.024 1.00 97.62 77 GLU A CA 1
ATOM 566 C C . GLU A 1 77 ? -1.874 -6.799 -5.342 1.00 97.62 77 GLU A C 1
ATOM 568 O O . GLU A 1 77 ? -1.250 -7.626 -6.007 1.00 97.62 77 GLU A O 1
ATOM 573 N N . VAL A 1 78 ? -1.818 -6.772 -4.009 1.00 97.69 78 VAL A N 1
ATOM 574 C CA . VAL A 1 78 ? -1.047 -7.735 -3.214 1.00 97.69 78 VAL A CA 1
ATOM 575 C C . VAL A 1 78 ? -1.957 -8.879 -2.770 1.00 97.69 78 VAL A C 1
ATOM 577 O O . VAL A 1 78 ? -2.836 -8.703 -1.920 1.00 97.69 78 VAL A O 1
ATOM 580 N N . VAL A 1 79 ? -1.722 -10.073 -3.314 1.00 96.56 79 VAL A N 1
ATOM 581 C CA . VAL A 1 79 ? -2.540 -11.270 -3.070 1.00 96.56 79 VAL A CA 1
ATOM 582 C C . VAL A 1 79 ? -1.747 -12.373 -2.371 1.00 96.56 79 VAL A C 1
ATOM 584 O O . VAL A 1 79 ? -0.555 -12.542 -2.603 1.00 96.56 79 VAL A O 1
ATOM 587 N N . GLY A 1 80 ? -2.427 -13.176 -1.551 1.00 92.12 80 GLY A N 1
ATOM 588 C CA . GLY A 1 80 ? -1.823 -14.320 -0.861 1.00 92.12 80 GLY A CA 1
ATOM 589 C C . GLY A 1 80 ? -1.039 -13.969 0.411 1.00 92.12 80 GLY A C 1
ATOM 590 O O . GLY A 1 80 ? -0.720 -12.816 0.696 1.00 92.12 80 GLY A O 1
ATOM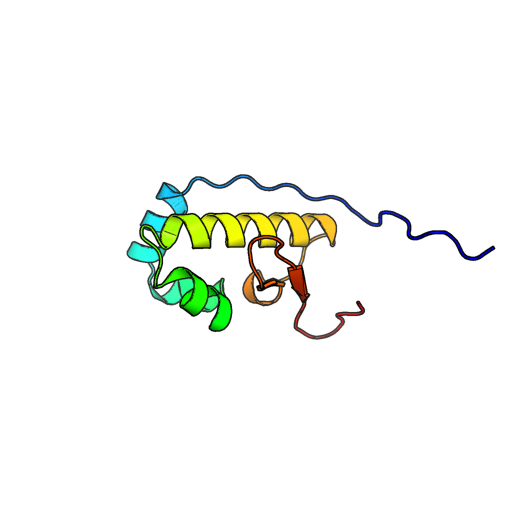 591 N N . SER A 1 81 ? -0.793 -14.997 1.222 1.00 86.00 81 SER A N 1
ATOM 592 C CA . SER A 1 81 ? -0.020 -14.987 2.472 1.00 86.00 81 SER A CA 1
ATOM 593 C C . SER A 1 81 ? 0.273 -16.455 2.843 1.00 86.00 81 SER A C 1
ATOM 595 O O . SER A 1 81 ? -0.604 -17.284 2.592 1.00 86.00 81 SER A O 1
ATOM 597 N N . PRO A 1 82 ? 1.455 -16.819 3.388 1.00 87.75 82 PRO A N 1
ATOM 598 C CA . PRO A 1 82 ? 2.565 -15.958 3.820 1.00 87.75 82 PRO A CA 1
ATOM 599 C C . PRO A 1 82 ? 3.507 -15.502 2.695 1.00 87.75 82 PRO A C 1
ATOM 601 O O . PRO A 1 82 ? 4.283 -14.581 2.914 1.00 87.75 82 PRO A O 1
ATOM 604 N N . ALA A 1 83 ? 3.414 -16.092 1.501 1.00 92.94 83 ALA A N 1
ATOM 605 C CA . ALA A 1 83 ? 4.189 -15.703 0.323 1.00 92.94 83 ALA A CA 1
ATOM 606 C C . ALA A 1 83 ? 3.322 -14.835 -0.614 1.00 92.94 83 ALA A C 1
ATOM 608 O O . ALA A 1 83 ? 2.544 -15.389 -1.402 1.00 92.94 83 ALA A O 1
ATOM 609 N N . PRO A 1 84 ? 3.366 -13.492 -0.498 1.00 95.38 84 PRO A N 1
ATOM 610 C CA . PRO A 1 84 ? 2.537 -12.620 -1.317 1.00 95.38 84 PRO A CA 1
ATOM 611 C C . PRO A 1 84 ? 2.996 -12.623 -2.778 1.00 95.38 84 PRO A C 1
ATOM 613 O O . PRO A 1 84 ? 4.178 -12.770 -3.083 1.00 95.38 84 PRO A O 1
ATOM 6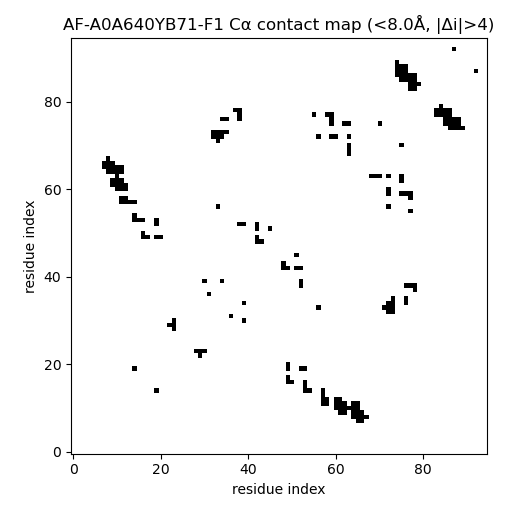16 N N . ARG A 1 85 ? 2.045 -12.409 -3.685 1.00 96.56 85 ARG A N 1
ATOM 617 C CA . ARG A 1 85 ? 2.276 -12.151 -5.108 1.00 96.56 85 ARG A CA 1
ATOM 618 C C . ARG A 1 85 ? 1.664 -10.814 -5.495 1.00 96.56 85 ARG A C 1
ATOM 620 O O . ARG A 1 85 ? 0.709 -10.357 -4.865 1.00 96.56 85 ARG A O 1
ATOM 627 N N . LEU A 1 86 ? 2.192 -10.225 -6.559 1.00 96.00 86 LEU A N 1
ATOM 628 C CA . LEU A 1 86 ? 1.625 -9.035 -7.177 1.00 96.00 86 LEU A CA 1
ATOM 629 C C . LEU A 1 86 ? 0.746 -9.448 -8.354 1.00 96.00 86 LEU A C 1
ATOM 631 O O . LEU A 1 86 ? 1.143 -10.268 -9.180 1.00 96.00 86 LEU A O 1
ATOM 635 N N . ARG A 1 87 ? -0.450 -8.873 -8.430 1.00 95.69 87 ARG A N 1
ATOM 636 C CA . ARG A 1 87 ? -1.305 -8.920 -9.613 1.00 95.69 87 ARG A CA 1
ATOM 637 C C . ARG A 1 87 ? -1.447 -7.501 -10.139 1.00 95.69 87 ARG A C 1
ATOM 639 O O . ARG A 1 87 ? -1.941 -6.628 -9.430 1.00 95.69 87 ARG A O 1
ATOM 646 N N . LEU A 1 88 ? -0.989 -7.286 -11.363 1.00 93.94 88 LEU A N 1
ATOM 647 C CA . LEU A 1 88 ? -1.078 -6.001 -12.040 1.00 93.94 88 LEU A CA 1
ATOM 648 C C . LEU A 1 88 ? -2.387 -5.924 -12.833 1.00 93.94 88 LEU A C 1
ATOM 650 O O . LEU A 1 88 ? -2.843 -6.914 -13.403 1.00 93.94 88 LEU A O 1
ATOM 654 N N . HIS A 1 89 ? -2.998 -4.746 -12.846 1.00 91.88 89 HIS A N 1
ATOM 655 C CA . HIS A 1 89 ? -4.269 -4.467 -13.508 1.00 91.88 89 HIS A CA 1
ATOM 656 C C . HIS A 1 89 ? -4.155 -3.213 -14.387 1.00 91.88 89 HIS A C 1
ATOM 658 O O . HIS A 1 89 ? -3.232 -2.424 -14.223 1.00 91.88 89 HIS A O 1
ATOM 664 N N . GLY A 1 90 ? -5.117 -3.002 -15.291 1.00 83.06 90 GLY A N 1
ATOM 665 C CA . GLY A 1 90 ? -5.145 -1.839 -16.191 1.00 83.06 90 GLY A CA 1
ATOM 666 C C . GLY A 1 90 ? -4.691 -2.162 -17.620 1.00 83.06 90 GLY A C 1
ATOM 667 O O . GLY A 1 90 ? -4.440 -3.317 -17.960 1.00 83.06 90 GLY A O 1
ATOM 668 N N . ARG A 1 91 ? -4.646 -1.148 -18.496 1.00 60.00 91 ARG A N 1
ATOM 669 C CA . ARG A 1 91 ? -4.227 -1.310 -19.902 1.00 60.00 91 ARG A CA 1
ATOM 670 C C . ARG A 1 91 ? -2.698 -1.302 -20.010 1.00 60.00 91 ARG A C 1
ATOM 672 O O . ARG A 1 91 ? -2.066 -0.408 -19.465 1.00 60.00 91 ARG A O 1
ATOM 679 N N . GLY A 1 92 ? -2.133 -2.262 -20.749 1.00 56.59 92 GLY A N 1
ATOM 680 C CA . GLY A 1 92 ? -0.689 -2.354 -21.019 1.00 56.59 92 GLY A CA 1
ATOM 681 C C . GLY A 1 92 ? 0.112 -3.232 -20.051 1.00 56.59 92 GLY A C 1
ATOM 682 O O . GLY A 1 92 ? 1.336 -3.248 -20.127 1.00 56.59 92 GLY A O 1
ATOM 683 N N . VAL A 1 93 ? -0.551 -3.973 -19.157 1.00 53.06 93 VAL A N 1
ATOM 684 C CA . VAL A 1 93 ? 0.107 -4.973 -18.308 1.00 53.06 93 VAL A CA 1
ATOM 685 C C . VAL A 1 93 ? 0.433 -6.206 -19.153 1.00 53.06 93 VAL A C 1
ATOM 687 O O . VAL A 1 93 ? -0.442 -7.031 -19.411 1.00 53.06 93 VAL A O 1
ATOM 690 N N . PHE A 1 94 ? 1.688 -6.324 -19.576 1.00 48.94 94 PHE A N 1
ATOM 691 C CA . PHE A 1 94 ? 2.263 -7.588 -20.024 1.00 48.94 94 PHE A CA 1
ATOM 692 C C . PHE A 1 94 ? 3.040 -8.163 -18.839 1.00 48.94 94 PHE A C 1
ATOM 694 O O . PHE A 1 94 ? 3.993 -7.543 -18.366 1.00 48.94 94 PHE A O 1
ATOM 701 N N . VAL A 1 95 ? 2.559 -9.289 -18.311 1.00 47.19 95 VAL A N 1
ATOM 702 C CA . VAL A 1 95 ? 3.311 -10.157 -17.392 1.00 47.19 95 VAL A CA 1
ATOM 703 C C . VAL A 1 95 ? 4.010 -11.242 -18.185 1.00 47.19 95 VAL A C 1
ATOM 705 O O . VAL A 1 95 ? 3.379 -11.749 -19.141 1.00 47.19 95 VAL A O 1
#

pLDDT: mean 90.87, std 12.86, range [47.19, 98.38]

Foldseek 3Di:
DPPDDDQQFWFFFDDDLVVQVVVCVVPVCVCVQQADPVQQVVLVPDPRSSVSVRVLQRVLRRVCRRVVHDDRNHQWHWDDPPDTDTDGDDPPDDD

Solvent-accessible surface area (backbone atoms only — not comparable to full-atom values): 5744 Å² total; per-residue (Å²): 132,80,80,70,92,71,85,87,56,70,47,76,57,87,73,63,41,68,61,45,39,56,50,38,72,77,33,65,71,50,50,71,62,46,40,45,73,69,49,50,60,72,22,66,86,43,100,54,35,42,53,54,48,33,55,46,50,27,53,29,51,10,48,31,47,24,69,75,49,97,65,61,51,44,32,43,36,68,42,76,74,94,72,65,43,81,47,77,54,76,91,88,73,80,130

Secondary structure (DSSP, 8-state):
-PPP------------HHHHHHHHHH-TTHHHHHS-HHHHHHHHTSS-HHHHHHHHHHHHHHHHHHTTS---GGGEEEE-SSS-EEEE-STT---

Radius of gyration: 14.48 Å; Cα contacts (8 Å, |Δi|>4): 109; chains: 1; bounding box: 34×30×41 Å

Nearest PDB structures (foldseek):
  5xu7-assembly1_C  TM=8.791E-01  e=9.037E-07  Escherichia coli K-12
  5vcb-assembly3_O  TM=8.799E-01  e=9.663E-07  Escherichia coli K-12
  2wat-assembly2_F  TM=8.760E-01  e=2.947E-05  Saccharomyces cerevisiae
  1fte-assembly1_C  TM=8.814E-01  e=1.924E-04  Streptococcus pneumoniae
  4dxe-assembly1_C  TM=8.016E-01  e=3.290E-04  Staphylococcus aureus subsp. aureus COL